Protein 1JD6 (pdb70)

GO terms:
  GO:0004842 ubiquitin-protein transferase activity (F, TAS)
  GO:0090263 positive regulation of canonical Wnt signaling pathway (P, IMP)
  GO:0061630 ubiquitin protein ligase activity (F, IDA)
  GO:0061663 NEDD8 ligase activity (F, IDA)
  GO:0004869 cysteine-type endopeptidase inhibitor activity (F, IDA)
  GO:0048471 perinuclear region of cytoplasm (C, IDA)
  GO:0005634 nucleus (C, IDA)
  GO:0005737 cytoplasm (C, IDA)
  GO:0043066 negative regulation of apoptotic process (P, IDA)
  GO:0045116 protein neddylation (P, IDA)
  GO:0043027 cysteine-type endopeptidase inhibitor activity involved in apoptotic process (F, IDA)
  GO:0031398 positive regulation of protein ubiquitination (P, IDA)
  GO:0051865 protein autoubiquitination (P, IDA)
  GO:0000209 protein polyubiquitination (P, IDA)
  GO:0043066 negative regulation of apoptotic process (P, IGI)
  GO:0045035 sensory organ precursor cell division (P, IGI)
  GO:0043027 cysteine-type endopeptidase inhibitor activity involved in apoptotic process (F, IGI)
  GO:0046329 negative regulation of JNK cascade (P, IGI)
  GO:0007298 border follicle cell migration (P, IGI)
  GO:0043066 negative regulation of apoptotic process (P, IMP)

InterPro domains:
  IPR001370 BIR repeat [PF00653] (47-110)
  IPR001370 BIR repeat [PF00653] (229-294)
  IPR001370 BIR repeat [PS01282] (44-110)
  IPR001370 BIR repeat [PS01282] (226-293)
  IPR001370 BIR repeat [PS50143] (47-111)
  IPR001370 BIR repeat [PS50143] (229-294)
  IPR001370 BIR repeat [SM00238] (42-112)
  IPR001370 BIR repeat [SM00238] (224-295)
  IPR001370 BIR repeat [cd00022] (45-111)
  IPR001370 BIR repeat [cd00022] (228-295)
  IPR001841 Zinc finger, RING-type [PS50089] (391-426)
  IPR001841 Zinc finger, RING-type [SM00184] (391-425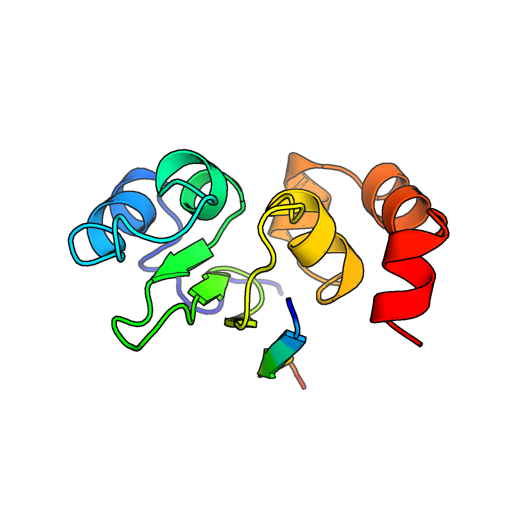)
  IPR013083 Zinc finger, RING/FYVE/PHD-type [G3DSA:3.30.40.10] (377-438)
  IPR050784 Inhibitor of Apoptosis [PTHR10044] (28-350)

Solvent-accessible surface area: 6447 Å² total; per-residue (Å²): 208,94,151,24,107,55,64,108,58,42,115,60,84,14,10,56,160,36,6,149,75,6,44,217,121,35,131,4,100,33,93,73,0,0,95,0,0,0,15,17,59,52,90,50,20,77,0,46,0,12,4,19,0,0,0,0,39,84,18,71,101,105,11,93,8,50,22,1,0,1,4,41,8,36,143,3,127,25,0,66,136,115,79,26,84,146,55,7,79,81,2,51,75,78,100,84,7,40,130,40,108,189,4,86,27,63,70,87,60,195

CATH classification: 1.10.1170.10

B-factor: mean 20.38, std 14.18, range [2.0, 91.42]

Sequence (110 aa):
NYFPQYPEYAIETARLRTFEAWPRNLKQKPHQLAEAGFFYTGVGDRVRCFSCGGGLMDWNDNDEPWEQHALWLSQCRFVKLMKGQLYIDTVAAKPVLAEEKEAVPFYLPE

Foldseek 3Di:
DFDWPANQLPDLVSQLVQCPVPDPPALCDSNQQSLLQWHDPNPAAWIAHRRPRDIDDDDDNPDGNLLVCLLPVVVGPVNCVPPNNVSSVVSCVPPVSVVVSD/DDDPDDDD

Secondary structure (DSSP, 8-state):
----SSGGG-SHHHHHHHGGG--TTSSS-HHHHHHTTEEE-SSTT-EEETTT--EEE---TT--HHHHHHHH-TT-HHHHHHH-HHHHHHHHHSHHHHHHH-/-EEEE---

Radius of gyration: 12.93 Å; Cα contacts (8 Å, |Δi|>4): 184; chains: 2; bounding box: 25×30×33 Å

Structure (mmCIF, N/CA/C/O backbone):
data_1JD6
#
_entry.id   1JD6
#
_cell.length_a   62.7
_cell.length_b   62.7
_cell.length_c   130.7
_cell.angle_alpha   90
_cell.angle_beta   90
_cell.angle_gamma   120
#
_symmetry.space_group_name_H-M   'P 65 2 2'
#
loop_
_entity.id
_entity.type
_entity.pdbx_description
1 polymer 'APOPTOSIS 1 INHIBITOR'
2 polymer 'head involution defective protein'
3 non-polymer 'ZINC ION'
#
loop_
_atom_site.group_PDB
_atom_site.id
_atom_site.type_symbol
_atom_site.label_atom_id
_atom_site.label_alt_id
_atom_site.label_comp_id
_atom_site.label_asym_id
_atom_site.label_entity_id
_atom_site.label_seq_id
_atom_site.pdbx_PDB_ins_code
_atom_site.Cartn_x
_atom_site.Cartn_y
_atom_site.Cartn_z
_atom_site.occupancy
_atom_site.B_iso_or_equiv
_atom_site.auth_seq_id
_atom_site.auth_comp_id
_atom_site.auth_asym_id
_atom_site.auth_atom_id
_atom_site.pdbx_PDB_model_num
ATOM 1 N N . ASN A 1 15 ? -6.670 67.531 11.168 1.00 9.17 215 ASN A N 1
ATOM 2 C CA . ASN A 1 15 ? -5.360 67.775 11.836 1.00 17.42 215 ASN A CA 1
ATOM 3 C C . ASN A 1 15 ? -4.864 66.514 12.507 1.00 16.98 215 ASN A C 1
ATOM 4 O O . ASN A 1 15 ? -5.634 65.568 12.727 1.00 12.51 215 ASN A O 1
ATOM 9 N N . TYR A 1 16 ? -3.564 66.487 12.782 1.00 16.19 216 TYR A N 1
ATOM 10 C CA . TYR A 1 16 ? -2.929 65.374 13.463 1.00 20.17 216 TYR A CA 1
ATOM 11 C C . TYR A 1 16 ? -3.059 65.530 14.968 1.00 23.28 216 TYR A C 1
ATOM 12 O O . TYR A 1 16 ? -3.083 66.648 15.492 1.00 27.83 216 TYR A O 1
ATOM 21 N N . PHE A 1 17 ? -3.177 64.382 15.628 1.00 19.34 217 PHE A N 1
ATOM 22 C CA . PHE A 1 17 ? -3.268 64.258 17.079 1.00 15.21 217 PHE A CA 1
ATOM 23 C C . PHE A 1 17 ? -2.900 62.791 17.372 1.00 14.41 217 PHE A C 1
ATOM 24 O O . PHE A 1 17 ? -3.312 61.897 16.656 1.00 1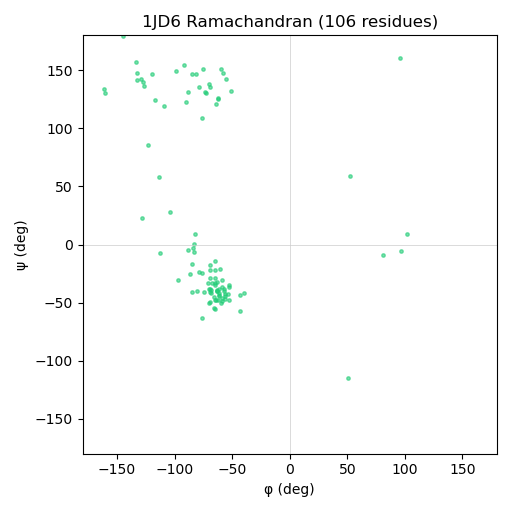1.82 217 PHE A O 1
ATOM 32 N N . PRO A 1 18 ? -2.032 62.543 18.372 1.00 9.63 218 PRO A N 1
ATOM 33 C CA . PRO A 1 18 ? -1.648 61.158 18.698 1.00 7.75 218 PRO A CA 1
ATOM 34 C C . PRO A 1 18 ? -2.821 60.233 19.010 1.00 9.34 218 PRO A C 1
ATOM 35 O O . PRO A 1 18 ? -3.770 60.638 19.705 1.00 15.57 218 PRO A O 1
ATOM 39 N N . GLN A 1 19 ? -2.691 58.985 18.550 1.00 15.20 219 GLN A N 1
ATOM 40 C CA . GLN A 1 19 ? -3.688 57.934 18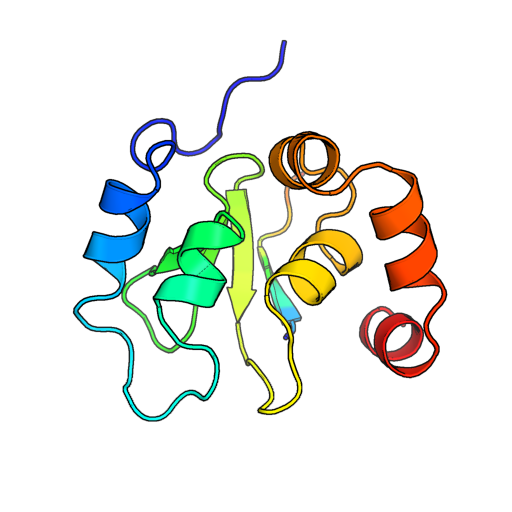.715 1.00 16.03 219 GLN A CA 1
ATOM 41 C C . GLN A 1 19 ? -3.867 57.626 20.208 1.00 17.48 219 GLN A C 1
ATOM 42 O O . GLN A 1 19 ? -4.969 57.352 20.676 1.00 21.46 219 GLN A O 1
ATOM 48 N N . TYR A 1 20 ? -2.753 57.616 20.941 1.00 15.98 220 TYR A N 1
ATOM 49 C CA . TYR A 1 20 ? -2.730 57.369 22.375 1.00 19.81 220 TYR A CA 1
ATOM 50 C C . TYR A 1 20 ? -2.043 58.595 23.025 1.00 23.79 220 TYR A C 1
ATOM 51 O O . TYR A 1 20 ? -0.846 58.593 23.275 1.00 21.50 220 TYR A O 1
ATOM 60 N N . PRO A 1 21 ? -2.817 59.658 23.321 1.00 21.68 221 PRO A N 1
ATOM 61 C CA . PRO A 1 21 ? -2.321 60.898 23.933 1.00 14.38 221 PRO A CA 1
ATOM 62 C C . PRO A 1 21 ? -1.663 60.657 25.284 1.00 16.74 221 PRO A C 1
ATOM 63 O O . PRO A 1 21 ? -0.722 61.373 25.662 1.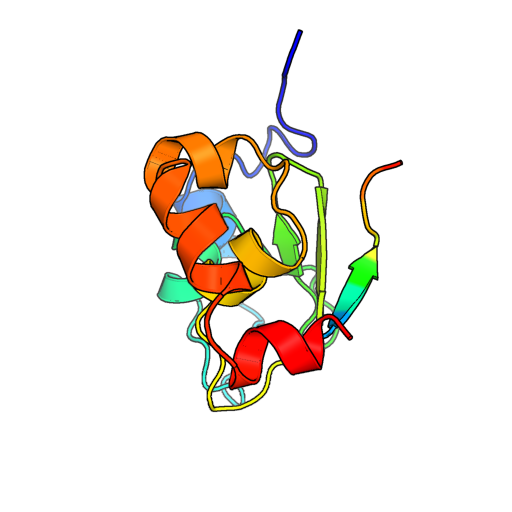00 17.22 221 PRO A O 1
ATOM 67 N N . GLU A 1 22 ? -2.150 59.632 25.981 1.00 17.89 222 GLU A N 1
ATOM 68 C CA . GLU A 1 22 ? -1.677 59.252 27.306 1.00 14.28 222 GLU A CA 1
ATOM 69 C C . GLU A 1 22 ? -0.220 58.759 27.319 1.00 17.12 222 GLU A C 1
ATOM 70 O O . GLU A 1 22 ? 0.477 58.882 28.317 1.00 22.31 222 GLU A O 1
ATOM 76 N N . TYR A 1 23 ? 0.219 58.189 26.201 1.00 16.70 223 TYR A N 1
ATOM 77 C CA . TYR A 1 23 ? 1.593 57.699 26.089 1.00 16.24 223 TYR A CA 1
ATOM 78 C C . TYR A 1 23 ? 2.478 58.633 25.246 1.00 15.04 223 TYR A C 1
ATOM 79 O O . TYR A 1 23 ? 3.463 58.199 24.649 1.00 14.98 223 TYR A O 1
ATOM 88 N N . ALA A 1 24 ? 2.148 59.921 25.222 1.00 9.02 224 ALA A N 1
ATOM 89 C CA . ALA A 1 24 ? 2.904 60.896 24.460 1.00 13.66 224 ALA A CA 1
ATOM 90 C C . ALA A 1 24 ? 4.207 61.214 25.203 1.00 19.47 224 ALA A C 1
ATOM 91 O O . ALA A 1 24 ? 5.196 61.616 24.598 1.00 23.43 224 ALA A O 1
ATOM 93 N N . ILE A 1 25 ? 4.193 61.004 26.519 1.00 23.97 225 ILE A N 1
ATOM 94 C CA . ILE A 1 25 ? 5.351 61.239 27.379 1.00 20.95 225 ILE A CA 1
ATOM 95 C C . ILE A 1 25 ? 6.214 59.982 27.447 1.00 18.68 225 ILE A C 1
ATOM 96 O O . ILE A 1 25 ? 5.692 58.877 27.641 1.00 17.70 225 ILE A O 1
ATOM 101 N N . GLU A 1 26 ? 7.519 60.170 27.245 1.00 21.45 226 GLU A N 1
ATOM 102 C CA . GLU A 1 26 ? 8.526 59.117 27.254 1.00 18.53 226 GLU A CA 1
ATOM 103 C C . GLU A 1 26 ? 8.486 58.267 28.517 1.00 20.75 226 GLU A C 1
ATOM 104 O O . GLU A 1 26 ? 8.509 57.040 28.438 1.00 21.54 226 GLU A O 1
ATOM 110 N N . THR A 1 27 ? 8.430 58.921 29.671 1.00 18.66 227 THR A N 1
ATOM 111 C CA . THR A 1 27 ? 8.401 58.216 30.948 1.00 16.62 227 THR A CA 1
ATOM 112 C C . THR A 1 27 ? 7.154 57.343 31.121 1.00 13.70 227 THR A C 1
ATOM 113 O O . THR A 1 27 ? 7.207 56.292 31.767 1.00 18.58 227 THR A O 1
ATOM 117 N N . ALA A 1 28 ? 6.042 57.787 30.537 1.00 11.27 228 ALA A N 1
ATOM 118 C CA . ALA A 1 28 ? 4.771 57.063 30.593 1.00 7.75 228 ALA A CA 1
ATOM 119 C C . ALA A 1 28 ? 4.918 55.777 29.773 1.00 8.91 228 ALA A C 1
ATOM 120 O O . ALA A 1 28 ? 4.437 54.709 30.169 1.00 14.10 228 ALA A O 1
ATOM 122 N N . ARG A 1 29 ? 5.571 55.907 28.617 1.00 7.83 229 ARG A N 1
ATOM 123 C CA . ARG A 1 29 ? 5.833 54.787 27.722 1.00 11.06 229 ARG A CA 1
ATOM 124 C C . ARG A 1 29 ? 6.774 53.798 28.415 1.00 11.34 229 ARG A C 1
ATOM 125 O O . ARG A 1 29 ? 6.520 52.591 28.415 1.00 8.56 229 ARG A O 1
ATOM 133 N N . LEU A 1 30 ? 7.856 54.318 29.006 1.00 12.15 230 LEU A N 1
ATOM 134 C CA . LEU A 1 30 ? 8.856 53.497 29.701 1.00 13.30 230 LEU A CA 1
ATOM 135 C C . LEU A 1 30 ? 8.225 52.669 30.810 1.00 13.60 230 LEU A C 1
ATOM 136 O O . LEU A 1 30 ? 8.595 51.505 31.017 1.00 18.79 230 LEU A O 1
ATOM 141 N N . ARG A 1 31 ? 7.284 53.281 31.521 1.00 17.09 231 ARG A N 1
ATOM 142 C CA . ARG A 1 31 ? 6.596 52.644 32.637 1.00 18.79 231 ARG A CA 1
ATOM 143 C C . ARG A 1 31 ? 5.850 51.356 32.243 1.00 21.35 231 ARG A C 1
ATOM 144 O O . ARG A 1 31 ? 5.819 50.395 33.026 1.00 20.13 231 ARG A O 1
ATOM 152 N N . THR A 1 32 ? 5.261 51.347 31.043 1.00 21.63 232 THR A N 1
ATOM 153 C CA . THR A 1 32 ? 4.509 50.192 30.539 1.00 17.62 232 THR A CA 1
ATOM 154 C C . THR A 1 32 ? 5.381 48.966 30.313 1.00 16.65 232 THR A C 1
ATOM 155 O O . THR A 1 32 ? 4.883 47.830 30.275 1.00 19.65 232 THR A O 1
ATOM 159 N N . PHE A 1 33 ? 6.683 49.206 30.152 1.00 16.05 233 PHE A N 1
ATOM 160 C CA . PHE A 1 33 ? 7.649 48.144 29.914 1.00 18.28 233 PHE A CA 1
ATOM 161 C C . PHE A 1 33 ? 8.112 47.444 31.184 1.00 22.92 233 PHE A C 1
ATOM 162 O O . PHE A 1 33 ? 9.037 46.634 31.130 1.00 22.57 233 PHE A O 1
ATOM 170 N N . GLU A 1 34 ? 7.469 47.729 32.311 1.00 28.07 234 GLU A N 1
ATOM 171 C CA . GLU A 1 34 ? 7.819 47.137 33.591 1.00 29.12 234 GLU A CA 1
ATOM 172 C C . GLU A 1 34 ? 7.773 45.610 33.482 1.00 23.77 234 GLU A C 1
ATOM 173 O O . GLU A 1 34 ? 8.652 44.899 33.968 1.00 22.93 234 GLU A O 1
ATOM 179 N N . ALA A 1 35 ? 6.695 45.124 32.880 1.00 17.62 235 ALA A N 1
ATOM 180 C CA . ALA A 1 35 ? 6.497 43.689 32.689 1.00 14.77 235 ALA A CA 1
ATOM 181 C C . ALA A 1 35 ? 7.183 43.107 31.446 1.00 18.85 235 ALA A C 1
ATOM 182 O O . ALA A 1 35 ? 7.096 41.905 31.191 1.00 21.37 235 ALA A O 1
ATOM 184 N N . TRP A 1 36 ? 7.833 43.961 30.651 1.00 18.69 236 TRP A N 1
ATOM 185 C CA . TRP A 1 36 ? 8.533 43.551 29.423 1.00 16.76 236 TRP A CA 1
ATOM 186 C C . TRP A 1 36 ? 9.486 42.379 29.697 1.00 18.08 236 TRP A C 1
ATOM 187 O O . TRP A 1 36 ? 10.197 42.378 30.682 1.00 19.48 236 TRP A O 1
ATOM 198 N N . PRO A 1 37 ? 9.447 41.322 28.857 1.00 18.18 237 PRO A N 1
ATOM 199 C CA . PRO A 1 37 ? 10.323 40.161 29.041 1.00 20.77 237 PRO A CA 1
ATOM 200 C C . PRO A 1 37 ? 11.801 40.507 28.916 1.00 27.10 237 PRO A C 1
ATOM 201 O O . PRO A 1 37 ? 12.224 41.025 27.879 1.00 31.72 237 PRO A O 1
ATOM 205 N N . ARG A 1 38 ? 12.575 40.163 29.948 1.00 32.13 238 ARG A N 1
ATOM 206 C CA . ARG A 1 38 ? 14.015 40.423 30.018 1.00 35.58 238 ARG A CA 1
ATOM 207 C C . ARG A 1 38 ? 14.745 39.631 28.930 1.00 30.38 238 ARG A C 1
ATOM 208 O O . ARG A 1 38 ? 15.906 39.895 28.592 1.00 26.24 238 ARG A O 1
ATOM 216 N N . ASN A 1 39 ? 13.999 38.687 28.368 1.00 33.39 239 ASN A N 1
ATOM 217 C CA . ASN A 1 39 ? 14.400 37.774 27.313 1.00 31.46 239 ASN A CA 1
ATOM 218 C C . ASN A 1 39 ? 14.790 38.510 26.011 1.00 31.29 239 ASN A C 1
ATOM 219 O O . ASN A 1 39 ? 15.764 38.153 25.341 1.00 33.25 239 ASN A O 1
ATOM 224 N N . LEU A 1 40 ? 13.979 39.501 25.647 1.00 28.28 240 LEU A N 1
ATOM 225 C CA . LEU A 1 40 ? 14.175 40.302 24.435 1.00 27.38 240 LEU A CA 1
ATOM 226 C C . LEU A 1 40 ? 15.362 41.270 24.438 1.00 29.91 240 LEU A C 1
ATOM 227 O O . LEU A 1 40 ? 15.633 41.942 25.430 1.00 32.94 240 LEU A O 1
ATOM 232 N N . LYS A 1 41 ? 16.066 41.317 23.305 1.00 28.27 241 LYS A N 1
ATOM 233 C CA . LYS A 1 41 ? 17.253 42.166 23.127 1.00 26.28 241 LYS A CA 1
ATOM 234 C C . LYS A 1 41 ? 16.948 43.663 23.087 1.00 21.42 241 LYS A C 1
ATOM 235 O O . LYS A 1 41 ? 17.804 44.490 23.418 1.00 22.80 241 LYS A O 1
ATOM 241 N N . GLN A 1 42 ? 15.750 43.994 22.619 1.00 18.54 242 GLN A N 1
ATOM 242 C CA . GLN A 1 42 ? 15.280 45.362 22.546 1.00 19.47 242 GLN A CA 1
ATOM 243 C C . GLN A 1 42 ? 14.914 45.729 23.981 1.00 19.27 242 GLN A C 1
ATOM 244 O O . GLN A 1 42 ? 13.970 45.176 24.545 1.00 20.86 242 GLN A O 1
ATOM 250 N N . LYS A 1 43 ? 15.728 46.591 24.584 1.00 27.45 243 LYS A N 1
ATOM 251 C CA . LYS A 1 43 ? 15.522 47.041 25.946 1.00 29.78 243 LYS A CA 1
ATOM 252 C C . LYS A 1 43 ? 14.484 48.166 25.973 1.00 24.26 243 LYS A C 1
ATOM 253 O O . LYS A 1 43 ? 14.325 48.903 25.007 1.00 19.99 243 LYS A O 1
ATOM 259 N N . PRO A 1 44 ? 13.685 48.239 27.050 1.00 22.28 244 PRO A N 1
ATOM 260 C CA . PRO A 1 44 ? 12.635 49.237 27.260 1.00 22.38 244 PRO A CA 1
ATOM 261 C C . PRO A 1 44 ? 12.976 50.653 26.821 1.00 20.29 244 PRO A C 1
ATOM 262 O O . PRO A 1 44 ? 12.122 51.356 26.270 1.00 23.05 244 PRO A O 1
ATOM 266 N N . HIS A 1 45 ? 14.203 51.072 27.111 1.00 21.68 245 HIS A N 1
ATOM 267 C CA . HIS A 1 45 ? 14.684 52.404 26.782 1.00 22.72 245 HIS A CA 1
ATOM 268 C C . HIS A 1 45 ? 14.620 52.675 25.280 1.00 19.90 245 HIS A C 1
ATOM 269 O O . HIS A 1 45 ? 14.143 53.732 24.863 1.00 17.21 245 HIS A O 1
ATOM 276 N N . GLN A 1 46 ? 15.133 51.734 24.489 1.00 19.76 246 GLN A N 1
ATOM 277 C CA . GLN A 1 46 ? 15.141 51.847 23.030 1.00 17.90 246 GLN A CA 1
ATOM 278 C C . GLN A 1 46 ? 13.739 51.964 22.438 1.00 15.29 246 GLN A C 1
ATOM 279 O O . GLN A 1 46 ? 13.480 52.816 21.585 1.00 13.23 246 GLN A O 1
ATOM 285 N N . LEU A 1 47 ? 12.862 51.055 22.852 1.00 11.56 247 LEU A N 1
ATOM 286 C CA . LEU A 1 47 ? 11.493 51.029 22.363 1.00 10.69 247 LEU A CA 1
ATOM 287 C C . LEU A 1 47 ? 10.675 52.260 22.730 1.00 11.29 247 LEU A C 1
ATOM 288 O O . LEU A 1 47 ? 9.970 52.814 21.885 1.00 4.70 247 LEU A O 1
ATOM 293 N N . ALA A 1 48 ? 10.741 52.645 24.001 1.00 14.55 248 ALA A N 1
ATOM 294 C CA . ALA A 1 48 ? 10.011 53.799 24.513 1.00 14.13 248 ALA A CA 1
ATOM 295 C C . ALA A 1 48 ? 10.458 55.076 23.799 1.00 14.77 248 ALA A C 1
ATOM 296 O O . ALA A 1 48 ? 9.639 55.959 23.509 1.00 15.24 248 ALA A O 1
ATOM 298 N N . GLU A 1 49 ? 11.770 55.201 23.593 1.00 15.69 249 GLU A N 1
ATOM 299 C CA . GLU A 1 49 ? 12.355 56.358 22.911 1.00 14.78 249 GLU A CA 1
ATOM 300 C C . GLU A 1 49 ? 11.964 56.340 21.422 1.00 13.67 249 GLU A C 1
ATOM 301 O O . GLU A 1 49 ? 11.954 57.380 20.760 1.00 9.62 249 GLU A O 1
ATOM 307 N N . ALA A 1 50 ? 11.610 55.163 20.912 1.00 8.88 250 ALA A N 1
ATOM 308 C CA . ALA A 1 50 ? 11.210 55.032 19.522 1.00 8.83 250 ALA A CA 1
ATOM 309 C C . ALA A 1 50 ? 9.739 55.390 19.332 1.00 7.70 250 ALA A C 1
ATOM 310 O O . ALA A 1 50 ? 9.230 55.418 18.221 1.00 4.64 250 ALA A O 1
ATOM 312 N N . GLY A 1 51 ? 9.050 55.624 20.445 1.00 7.40 251 GLY A N 1
ATOM 313 C CA . GLY A 1 51 ? 7.638 55.978 20.399 1.00 2.00 251 GLY A CA 1
ATOM 314 C C . GLY A 1 51 ? 6.688 54.856 20.737 1.00 5.06 251 GLY A C 1
ATOM 315 O O . GLY A 1 51 ? 5.473 54.991 20.621 1.00 6.55 251 GLY A O 1
ATOM 316 N N . PHE A 1 52 ? 7.250 53.756 21.206 1.00 9.76 252 PHE A N 1
ATOM 317 C CA . PHE A 1 52 ? 6.487 52.575 21.547 1.00 11.13 252 PHE A CA 1
ATOM 318 C C . PHE A 1 52 ? 6.153 52.399 23.023 1.00 13.29 252 PHE A C 1
ATOM 319 O O . PHE A 1 52 ? 6.906 52.828 23.901 1.00 16.99 252 PHE A O 1
ATOM 327 N N . PHE A 1 53 ? 5.015 51.761 23.279 1.00 9.69 253 PHE A N 1
ATOM 328 C CA . PHE A 1 53 ? 4.593 51.424 24.628 1.00 13.35 253 PHE A CA 1
ATOM 329 C C . PHE A 1 53 ? 4.153 49.970 24.584 1.00 11.66 253 PHE A C 1
ATOM 330 O O . PHE A 1 53 ? 3.655 49.504 23.553 1.00 14.32 253 PHE A O 1
ATOM 338 N N . TYR A 1 54 ? 4.464 49.232 25.643 1.00 12.66 254 TYR A N 1
ATOM 339 C CA . TYR A 1 54 ? 4.123 47.814 25.760 1.00 11.27 254 TYR A CA 1
ATOM 340 C C . TYR A 1 54 ? 2.626 47.543 25.915 1.00 11.65 254 TYR A C 1
ATOM 341 O O . TYR A 1 54 ? 1.974 48.173 26.734 1.00 7.86 254 TYR A O 1
ATOM 350 N N . THR A 1 55 ? 2.141 46.549 25.170 1.00 15.72 255 THR A N 1
ATOM 351 C CA . THR A 1 55 ? 0.740 46.129 25.178 1.00 20.93 255 THR A CA 1
ATOM 352 C C . THR A 1 55 ? 0.447 45.246 26.413 1.00 17.28 255 THR A C 1
ATOM 353 O O . THR A 1 55 ? -0.701 45.124 26.858 1.00 10.25 255 THR A O 1
ATOM 357 N N . GLY A 1 56 ? 1.498 44.624 26.950 1.00 16.62 256 GLY A N 1
ATOM 358 C CA . GLY A 1 56 ? 1.339 43.756 28.106 1.00 12.67 256 GLY A CA 1
ATOM 359 C C . GLY A 1 56 ? 1.216 42.292 27.694 1.00 14.44 256 GLY A C 1
ATOM 360 O O . GLY A 1 56 ? 1.157 41.397 28.545 1.00 14.32 256 GLY A O 1
ATOM 361 N N . VAL A 1 57 ? 1.148 42.055 26.382 1.00 11.28 257 VAL A N 1
ATOM 362 C CA . VAL A 1 57 ? 1.051 40.716 25.802 1.00 11.04 257 VAL A CA 1
ATOM 363 C C . VAL A 1 57 ? 2.284 40.405 24.925 1.00 12.50 257 VAL A C 1
ATOM 364 O O . VAL A 1 57 ? 2.581 41.140 23.966 1.00 10.67 257 VAL A O 1
ATOM 368 N N . GLY A 1 58 ? 2.958 39.295 25.236 1.00 18.07 258 GLY A N 1
ATOM 369 C CA . GLY A 1 58 ? 4.137 38.859 24.501 1.00 15.69 258 GLY A CA 1
ATOM 370 C C . GLY A 1 58 ? 5.191 39.929 24.311 1.00 16.97 258 GLY A C 1
ATOM 371 O O . GLY A 1 58 ? 5.834 40.363 25.270 1.00 20.99 258 GLY A O 1
ATOM 372 N N . ASP A 1 59 ? 5.399 40.305 23.053 1.00 19.34 259 ASP A N 1
ATOM 373 C CA . ASP A 1 59 ? 6.369 41.334 22.708 1.00 15.33 259 ASP A CA 1
ATOM 374 C C . ASP A 1 59 ? 5.734 42.403 21.823 1.00 11.26 259 ASP A C 1
ATOM 375 O O . ASP A 1 59 ? 6.430 43.175 21.153 1.00 16.57 259 ASP A O 1
ATOM 380 N N . ARG A 1 60 ? 4.408 42.482 21.922 1.00 7.49 260 ARG A N 1
ATOM 381 C CA . ARG A 1 60 ? 3.602 43.442 21.190 1.00 14.13 260 ARG A CA 1
ATOM 382 C C . ARG A 1 60 ? 3.740 44.863 21.756 1.00 15.70 260 ARG A C 1
ATOM 383 O O . ARG A 1 60 ? 3.666 45.078 22.975 1.00 12.89 260 ARG A O 1
ATOM 391 N N . VAL A 1 61 ? 3.986 45.817 20.863 1.00 15.65 261 VAL A N 1
ATOM 392 C CA . VAL A 1 61 ? 4.103 47.226 21.215 1.00 12.83 261 VAL A CA 1
ATOM 393 C C . VAL A 1 61 ? 3.284 48.064 20.231 1.00 16.79 261 VAL A C 1
ATOM 394 O O . VAL A 1 61 ? 2.998 47.629 19.113 1.00 19.66 261 VAL A O 1
ATOM 398 N N . ARG A 1 62 ? 2.897 49.256 20.659 1.00 17.01 262 ARG A N 1
ATOM 399 C CA . ARG A 1 62 ? 2.168 50.178 19.812 1.00 17.40 262 ARG A CA 1
ATOM 400 C C . ARG A 1 62 ? 2.782 51.561 19.904 1.00 13.84 262 ARG A C 1
ATOM 401 O O . ARG A 1 62 ? 3.303 51.941 20.949 1.00 16.31 262 ARG A O 1
ATOM 409 N N . CYS A 1 63 ? 2.728 52.300 18.803 1.00 7.68 263 CYS A N 1
ATOM 410 C CA . CYS A 1 63 ? 3.245 53.650 18.747 1.00 8.26 263 CYS A CA 1
ATOM 411 C C . CYS A 1 63 ? 2.150 54.634 19.115 1.00 8.49 263 CYS A C 1
ATOM 412 O O . CYS A 1 63 ? 1.103 54.665 18.471 1.00 10.95 263 CYS A O 1
ATOM 415 N N . PHE A 1 64 ? 2.392 55.452 20.136 1.00 8.09 264 PHE A N 1
ATOM 416 C CA . PHE A 1 64 ? 1.410 56.432 20.596 1.00 13.00 264 PHE A CA 1
ATOM 417 C C . PHE A 1 64 ? 0.836 57.376 19.531 1.00 16.05 264 PHE A C 1
ATOM 418 O O . PHE A 1 64 ? -0.328 57.742 19.597 1.00 23.77 264 PHE A O 1
ATOM 426 N N . SER A 1 65 ? 1.673 57.787 18.579 1.00 15.13 265 SER A N 1
ATOM 427 C CA . SER A 1 65 ? 1.255 58.704 17.523 1.00 17.27 265 SER A CA 1
ATOM 428 C C . SER A 1 65 ? 0.410 58.072 16.421 1.00 16.40 265 SER A C 1
ATOM 429 O O . SER A 1 65 ? -0.753 58.426 16.260 1.00 15.10 265 SER A O 1
ATOM 432 N N . CYS A 1 66 ? 0.988 57.118 15.693 1.00 7.41 266 CYS A N 1
ATOM 433 C CA . CYS A 1 66 ? 0.281 56.462 14.586 1.00 10.95 266 CYS A CA 1
ATOM 434 C C . CYS A 1 66 ? -0.614 55.280 14.977 1.00 11.08 266 CYS A C 1
ATOM 435 O O . CYS A 1 66 ? -1.449 54.825 14.191 1.00 16.48 266 CYS A O 1
ATOM 438 N N . GLY A 1 67 ? -0.401 54.754 16.176 1.00 5.44 267 GLY A N 1
ATOM 439 C CA . GLY A 1 67 ? -1.201 53.643 16.656 1.00 9.40 267 GLY A CA 1
ATOM 440 C C . GLY A 1 67 ? -0.788 52.278 16.148 1.00 11.16 267 GLY A C 1
ATOM 441 O O . GLY A 1 67 ? -1.294 51.247 16.624 1.00 19.06 267 GLY A O 1
ATOM 442 N N . GLY A 1 68 ? 0.135 52.276 15.193 1.00 10.29 268 GLY A N 1
ATOM 443 C CA . GLY A 1 68 ? 0.645 51.045 14.625 1.00 11.98 268 GLY A CA 1
ATOM 444 C C . GLY A 1 68 ? 1.266 50.131 15.658 1.00 12.40 268 GLY A C 1
ATOM 445 O O . GLY A 1 68 ? 1.871 50.595 16.623 1.00 9.22 268 GLY A O 1
ATOM 446 N N . GLY A 1 69 ? 1.159 48.824 15.447 1.00 11.74 269 GLY A N 1
ATOM 447 C CA . GLY A 1 69 ? 1.737 47.898 16.402 1.00 11.27 269 GLY A CA 1
ATOM 448 C C . GLY A 1 69 ? 2.671 46.895 15.762 1.00 13.31 269 GLY A C 1
ATOM 449 O O . GLY A 1 69 ? 2.391 46.341 14.697 1.00 10.03 269 GLY A O 1
ATOM 450 N N . LEU A 1 70 ? 3.799 46.674 16.422 1.00 15.84 270 LEU A N 1
ATOM 451 C CA . LEU A 1 70 ? 4.807 45.727 15.963 1.00 14.94 270 LEU A CA 1
ATOM 452 C C . LEU A 1 70 ? 5.045 44.598 16.983 1.00 14.07 270 LEU A C 1
ATOM 453 O O . LEU A 1 70 ? 4.948 44.812 18.193 1.00 14.66 270 LEU A O 1
ATOM 458 N N . MET A 1 71 ? 5.344 43.405 16.467 1.00 12.55 271 MET A N 1
ATOM 459 C CA . MET A 1 71 ? 5.609 42.212 17.261 1.00 16.43 271 MET A CA 1
ATOM 460 C C . MET A 1 71 ? 6.685 41.357 16.570 1.00 19.47 271 MET A C 1
ATOM 461 O O . MET A 1 71 ? 7.144 41.695 15.470 1.00 14.14 271 MET A O 1
ATOM 466 N N . ASP A 1 72 ? 7.037 40.237 17.205 1.00 22.77 272 ASP A N 1
ATOM 467 C CA . ASP A 1 72 ? 8.053 39.286 16.725 1.00 26.80 272 ASP A CA 1
ATOM 468 C C . ASP A 1 72 ? 9.398 39.927 16.391 1.00 25.20 272 ASP A C 1
ATOM 469 O O . ASP A 1 72 ? 9.857 39.930 15.238 1.00 28.32 272 ASP A O 1
ATOM 474 N N . TRP A 1 73 ? 9.973 40.554 17.411 1.00 21.66 273 TRP A N 1
ATOM 475 C CA . TRP A 1 73 ? 11.251 41.225 17.299 1.00 21.70 273 TRP A CA 1
ATOM 476 C C . TRP A 1 73 ? 12.422 40.244 17.194 1.00 19.81 273 TRP A C 1
ATOM 477 O O . TRP A 1 73 ? 12.540 39.301 17.976 1.00 19.73 273 TRP A O 1
ATOM 488 N N . ASN A 1 74 ? 13.279 40.479 16.205 1.00 19.79 274 ASN A N 1
ATOM 489 C CA . ASN A 1 74 ? 14.473 39.665 15.998 1.00 22.44 274 ASN A CA 1
ATOM 490 C C . ASN A 1 74 ? 15.590 40.358 16.776 1.00 19.20 274 ASN A C 1
ATOM 491 O O . ASN A 1 74 ? 15.533 41.570 16.986 1.00 21.52 274 ASN A O 1
ATOM 496 N N . ASP A 1 75 ? 16.606 39.601 17.186 1.00 13.27 275 ASP A N 1
ATOM 497 C CA . ASP A 1 75 ? 17.744 40.113 17.959 1.00 17.70 275 ASP A CA 1
ATOM 498 C C . ASP A 1 75 ? 18.420 41.329 17.296 1.00 18.62 275 ASP A C 1
ATOM 499 O O . ASP A 1 75 ? 18.909 42.227 17.983 1.00 27.25 275 ASP A O 1
ATOM 504 N N . ASN A 1 76 ? 18.451 41.311 15.963 1.00 21.37 276 ASN A N 1
ATOM 505 C CA . ASN A 1 76 ? 19.055 42.341 15.111 1.00 20.47 276 ASN A CA 1
ATOM 506 C C . ASN A 1 76 ? 18.193 43.565 14.816 1.00 18.70 276 ASN A C 1
ATOM 507 O O . ASN A 1 76 ? 18.635 44.489 14.126 1.00 16.86 276 ASN A O 1
ATOM 512 N N . ASP A 1 77 ? 16.984 43.604 15.364 1.00 20.86 277 ASP A N 1
ATOM 513 C CA . ASP A 1 77 ? 16.082 44.726 15.125 1.00 17.05 277 ASP A CA 1
ATOM 514 C C . ASP A 1 77 ? 16.364 45.997 15.929 1.00 19.16 277 ASP A C 1
ATOM 515 O O . ASP A 1 77 ? 16.616 45.957 17.141 1.00 12.27 277 ASP A O 1
ATOM 520 N N . GLU A 1 78 ? 16.305 47.131 15.237 1.00 18.53 278 GLU A N 1
ATOM 521 C CA . GLU A 1 78 ? 16.492 48.434 15.834 1.00 16.29 278 GLU A CA 1
ATOM 522 C C . GLU A 1 78 ? 15.098 49.058 15.802 1.00 15.74 278 GLU A C 1
ATOM 523 O O . GLU A 1 78 ? 14.507 49.195 14.735 1.00 21.46 278 GLU A O 1
ATOM 529 N N . PRO A 1 79 ? 14.541 49.400 16.976 1.00 14.92 279 PRO A N 1
ATOM 530 C CA . PRO A 1 79 ? 13.216 50.002 17.151 1.00 12.41 279 PRO A CA 1
ATOM 531 C C . PRO A 1 79 ? 12.882 51.118 16.165 1.00 16.75 279 PRO A C 1
ATOM 532 O O . PRO A 1 79 ? 11.765 51.151 15.636 1.00 20.75 279 PRO A O 1
ATOM 536 N N . TRP A 1 80 ? 13.834 52.009 15.913 1.00 10.84 280 TRP A N 1
ATOM 537 C CA . TRP A 1 80 ? 13.641 53.131 15.012 1.00 8.21 280 TRP A CA 1
ATOM 538 C C . TRP A 1 80 ? 13.507 52.723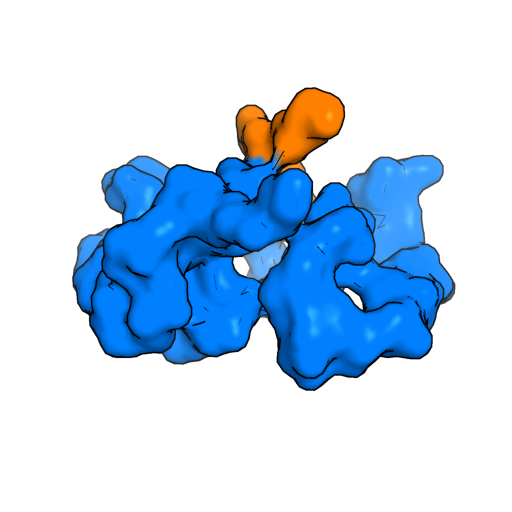 13.560 1.00 12.27 280 TRP A C 1
ATOM 539 O O . TRP A 1 80 ? 12.709 53.306 12.822 1.00 10.60 280 TRP A O 1
ATOM 550 N N . GLU A 1 81 ? 14.325 51.754 13.157 1.00 13.23 281 GLU A N 1
ATOM 551 C CA . GLU A 1 81 ? 14.325 51.248 11.793 1.00 10.66 281 GLU A CA 1
ATOM 552 C C . GLU A 1 81 ? 13.005 50.550 11.470 1.00 12.13 281 GLU A C 1
ATOM 553 O O . GLU A 1 81 ? 12.425 50.758 10.396 1.00 16.73 281 GLU A O 1
ATOM 559 N N . GLN A 1 82 ? 12.551 49.713 12.402 1.00 10.19 282 GLN A N 1
ATOM 560 C CA . GLN A 1 82 ? 11.311 48.959 12.259 1.00 7.34 282 GLN A CA 1
ATOM 561 C C . GLN A 1 82 ? 10.114 49.901 12.215 1.00 6.90 282 GLN A C 1
ATOM 562 O O . GLN A 1 82 ? 9.115 49.650 11.527 1.00 7.72 282 GLN A O 1
ATOM 568 N N . HIS A 1 83 ? 10.242 50.999 12.952 1.00 11.28 283 HIS A N 1
ATOM 569 C CA . HIS A 1 83 ? 9.228 52.038 13.053 1.00 13.53 283 HIS A CA 1
ATOM 570 C C . HIS A 1 83 ? 9.059 52.735 11.701 1.00 15.48 283 HIS A C 1
ATOM 571 O O . HIS A 1 83 ? 7.951 52.862 11.187 1.00 17.76 283 HIS A O 1
ATOM 578 N N . ALA A 1 84 ? 10.174 53.229 11.172 1.00 14.41 284 ALA A N 1
ATOM 579 C CA . ALA A 1 84 ? 10.206 53.936 9.889 1.00 10.34 284 ALA A CA 1
ATOM 580 C C . ALA A 1 84 ? 9.889 53.038 8.687 1.00 12.78 284 ALA A C 1
ATOM 581 O O . ALA A 1 84 ? 9.298 53.498 7.716 1.00 15.29 284 ALA A O 1
ATOM 583 N N . LEU A 1 85 ? 10.287 51.769 8.760 1.00 10.67 285 LEU A N 1
ATOM 584 C CA . LEU A 1 85 ? 10.065 50.811 7.670 1.00 9.58 285 LEU A CA 1
ATOM 585 C C . LEU A 1 85 ? 8.591 50.446 7.517 1.00 9.65 285 LEU A C 1
ATOM 586 O O . LEU A 1 85 ? 8.055 50.465 6.418 1.00 13.93 285 LEU A O 1
ATOM 591 N N . TRP A 1 86 ? 7.959 50.065 8.619 1.00 10.46 286 TRP A N 1
ATOM 592 C CA . TRP A 1 86 ? 6.560 49.660 8.586 1.00 8.01 286 TRP A CA 1
ATOM 593 C C . TRP A 1 86 ? 5.548 50.791 8.682 1.00 14.35 286 TRP A C 1
ATOM 594 O O . TRP A 1 86 ? 4.503 50.735 8.048 1.00 19.18 286 TRP A O 1
ATOM 605 N N . LEU A 1 87 ? 5.827 51.762 9.545 1.00 19.08 287 LEU A N 1
ATOM 606 C CA . LEU A 1 87 ? 4.941 52.908 9.771 1.00 15.10 287 LEU A CA 1
ATOM 607 C C . LEU A 1 87 ? 5.597 54.220 9.298 1.00 17.11 287 LEU A C 1
ATOM 608 O O . LEU A 1 87 ? 5.795 55.157 10.093 1.00 20.75 287 LEU A O 1
ATOM 613 N N . SER A 1 88 ? 5.954 54.266 8.019 1.00 18.67 288 SER A N 1
ATOM 614 C CA . SER A 1 88 ? 6.617 55.408 7.387 1.00 15.28 288 SER A CA 1
ATOM 615 C C . SER A 1 88 ? 5.820 56.726 7.414 1.00 15.62 288 SER A C 1
ATOM 616 O O . SER A 1 88 ? 6.393 57.807 7.288 1.00 13.75 288 SER A O 1
ATOM 619 N N . GLN A 1 89 ? 4.507 56.637 7.594 1.00 14.11 289 GLN A N 1
ATOM 620 C CA . GLN A 1 89 ? 3.645 57.811 7.618 1.00 15.83 289 GLN A CA 1
ATOM 621 C C . GLN A 1 89 ? 3.523 58.417 9.013 1.00 15.64 289 GLN A C 1
ATOM 622 O O . GLN A 1 89 ? 2.926 59.493 9.183 1.00 16.55 289 GLN A O 1
ATOM 628 N N . CYS A 1 90 ? 4.117 57.748 10.000 1.00 17.39 290 CYS A N 1
ATOM 629 C CA . CYS A 1 90 ? 4.084 58.169 11.394 1.00 15.53 290 CYS A CA 1
ATOM 630 C C . CYS A 1 90 ? 4.750 59.520 11.636 1.00 15.25 290 CYS A C 1
ATOM 631 O O . CYS A 1 90 ? 5.916 59.732 11.281 1.00 17.68 290 CYS A O 1
ATOM 634 N N . ARG A 1 91 ? 3.985 60.408 12.268 1.00 18.56 291 ARG A N 1
ATOM 635 C CA . ARG A 1 91 ? 4.408 61.764 12.573 1.00 19.19 291 ARG A CA 1
ATOM 636 C C . ARG A 1 91 ? 5.603 61.827 13.522 1.00 15.36 291 ARG A C 1
ATOM 637 O O . ARG A 1 91 ? 6.506 62.637 13.334 1.00 15.99 291 ARG A O 1
ATOM 645 N N . PHE A 1 92 ? 5.613 60.957 14.531 1.00 13.62 292 PHE A N 1
ATOM 646 C CA . PHE A 1 92 ? 6.696 60.939 15.519 1.00 13.69 292 PHE A CA 1
ATOM 647 C C . PHE A 1 92 ? 8.033 60.557 14.895 1.00 14.87 292 PHE A C 1
ATOM 648 O O . PHE A 1 92 ? 9.083 60.989 15.381 1.00 24.00 292 PHE A O 1
ATOM 656 N N . VAL A 1 93 ? 7.998 59.664 13.905 1.00 10.98 293 VAL A N 1
ATOM 657 C CA . VAL A 1 93 ? 9.206 59.245 13.210 1.00 8.68 293 VAL A CA 1
ATOM 658 C C . VAL A 1 93 ? 9.714 60.428 12.386 1.00 13.76 293 VAL A C 1
ATOM 659 O O . VAL A 1 93 ? 10.904 60.743 12.434 1.00 13.84 293 VAL A O 1
ATOM 663 N N . LYS A 1 94 ? 8.812 61.044 11.615 1.00 4.60 294 LYS A N 1
ATOM 664 C CA . LYS A 1 94 ? 9.147 62.198 10.776 1.00 8.82 294 LYS A CA 1
ATOM 665 C C . LYS A 1 94 ? 9.749 63.314 11.622 1.00 11.95 294 LYS A C 1
ATOM 666 O O . LYS A 1 94 ? 10.745 63.939 11.234 1.00 14.82 294 LYS A O 1
ATOM 672 N N . LEU A 1 95 ? 9.148 63.529 12.790 1.00 11.75 295 LEU A N 1
ATOM 673 C CA . LEU A 1 95 ? 9.567 64.559 13.731 1.00 17.27 295 LEU A CA 1
ATOM 674 C C . LEU A 1 95 ? 10.966 64.336 14.307 1.00 16.24 295 LEU A C 1
ATOM 675 O O . LEU A 1 95 ? 11.813 65.221 14.244 1.00 19.87 295 LEU A O 1
ATOM 680 N N . MET A 1 96 ? 11.187 63.166 14.897 1.00 13.50 296 MET A N 1
ATOM 681 C CA . MET A 1 96 ? 12.478 62.871 15.510 1.00 11.49 296 M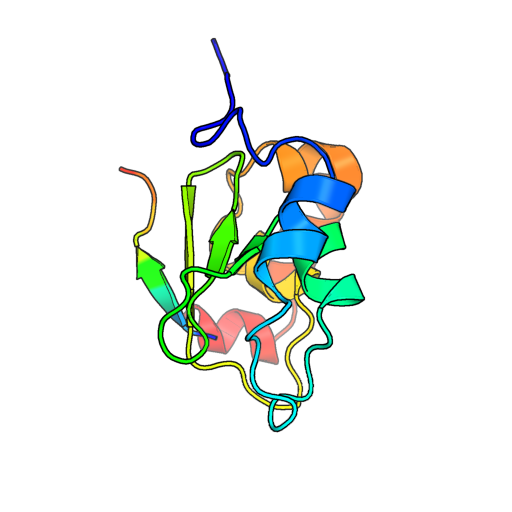ET A CA 1
ATOM 682 C C . MET A 1 96 ? 13.589 62.439 14.559 1.00 12.85 296 MET A C 1
ATOM 683 O O . MET A 1 96 ? 14.729 62.849 14.725 1.00 16.56 296 MET A O 1
ATOM 688 N N . LYS A 1 97 ? 13.245 61.624 13.569 1.00 11.97 297 LYS A N 1
ATOM 689 C CA . LYS A 1 97 ? 14.229 61.102 12.631 1.00 9.10 297 LYS A CA 1
ATOM 690 C C . LYS A 1 97 ? 14.385 61.824 11.304 1.00 8.67 297 LYS A C 1
ATOM 691 O O . LYS A 1 97 ? 15.428 61.730 10.677 1.00 15.29 297 LYS A O 1
ATOM 697 N N . GLY A 1 98 ? 13.304 62.411 10.813 1.00 9.23 298 GLY A N 1
ATOM 698 C CA . GLY A 1 98 ? 13.375 63.089 9.537 1.00 9.51 298 GLY A CA 1
ATOM 699 C C . GLY A 1 98 ? 12.916 62.202 8.390 1.00 14.91 298 GLY A C 1
ATOM 700 O O . GLY A 1 98 ? 12.861 60.966 8.527 1.00 14.66 298 GLY A O 1
ATOM 701 N N . GLN A 1 99 ? 12.555 62.822 7.264 1.00 15.51 299 GLN A N 1
ATOM 702 C CA . GLN A 1 99 ? 12.078 62.107 6.087 1.00 13.75 299 GLN A CA 1
ATOM 703 C C . GLN A 1 99 ? 13.166 61.283 5.397 1.00 13.57 299 GLN A C 1
ATOM 704 O O . GLN A 1 99 ? 12.892 60.192 4.902 1.00 14.86 299 GLN A O 1
ATOM 710 N N . LEU A 1 100 ? 14.385 61.819 5.351 1.00 15.73 300 LEU A N 1
ATOM 711 C CA . LEU A 1 100 ? 15.517 61.144 4.698 1.00 13.75 300 LEU A CA 1
ATOM 712 C C . LEU A 1 100 ? 15.833 59.801 5.351 1.00 10.68 300 LEU A C 1
ATOM 713 O O . LEU A 1 100 ? 16.131 58.816 4.665 1.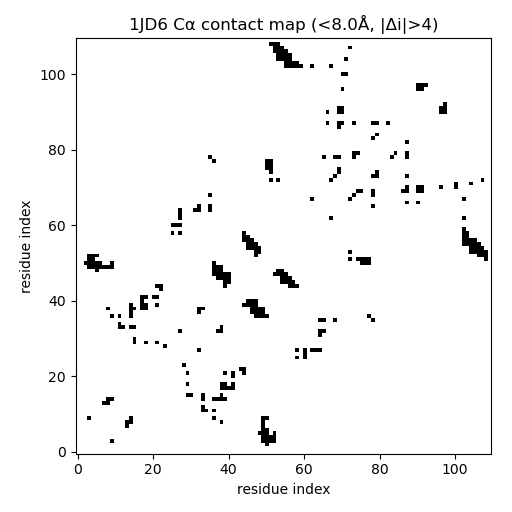00 8.28 300 LEU A O 1
ATOM 718 N N . TYR A 1 101 ? 15.721 59.759 6.678 1.00 10.09 301 TYR A N 1
ATOM 719 C CA . TYR A 1 101 ? 15.976 58.540 7.445 1.00 11.87 301 TYR A CA 1
ATOM 720 C C . TYR A 1 101 ? 14.976 57.475 7.012 1.00 12.30 301 TYR A C 1
ATOM 721 O O . TYR A 1 101 ? 15.338 56.318 6.799 1.00 8.43 301 TYR A O 1
ATOM 730 N N . ILE A 1 102 ? 13.709 57.879 6.953 1.00 13.16 302 ILE A N 1
ATOM 731 C CA . ILE A 1 102 ? 12.602 57.011 6.553 1.00 11.82 302 ILE A CA 1
ATOM 732 C C . ILE A 1 102 ? 12.865 56.417 5.165 1.00 11.91 302 ILE A C 1
ATOM 733 O O . ILE A 1 102 ? 12.727 55.213 4.967 1.00 11.25 302 ILE A O 1
ATOM 738 N N . ASP A 1 103 ? 13.330 57.268 4.250 1.00 10.34 303 ASP A N 1
ATOM 739 C CA . ASP A 1 103 ? 13.643 56.865 2.876 1.00 6.94 303 ASP A CA 1
ATOM 740 C C . ASP A 1 103 ? 14.863 55.926 2.812 1.00 8.54 303 ASP A C 1
ATOM 741 O O . ASP A 1 103 ? 14.912 54.998 1.998 1.00 11.23 303 ASP A O 1
ATOM 746 N N . THR A 1 104 ? 15.867 56.207 3.641 1.00 8.97 304 THR A N 1
ATOM 747 C CA . THR A 1 104 ? 17.099 55.419 3.699 1.00 12.60 304 THR A CA 1
ATOM 748 C C . THR A 1 104 ? 16.845 54.031 4.306 1.00 9.06 304 THR A C 1
ATOM 749 O O . THR A 1 104 ? 17.407 53.030 3.852 1.00 11.29 304 THR A O 1
ATOM 753 N N . VAL A 1 105 ? 15.978 53.980 5.315 1.00 14.48 305 VAL A N 1
ATOM 754 C CA . VAL A 1 105 ? 15.618 52.734 5.992 1.00 13.05 305 VAL A CA 1
ATOM 755 C C . VAL A 1 105 ? 15.039 51.746 4.985 1.00 12.77 305 VAL A C 1
ATOM 756 O O . VAL A 1 105 ? 15.437 50.578 4.938 1.00 18.28 305 VAL A O 1
ATOM 760 N N . ALA A 1 106 ? 14.135 52.255 4.162 1.00 16.94 306 ALA A N 1
ATOM 761 C CA . ALA A 1 106 ? 13.453 51.479 3.147 1.00 12.28 306 ALA A CA 1
ATOM 762 C C . ALA A 1 106 ? 14.392 51.053 1.998 1.00 11.03 306 ALA A C 1
ATOM 763 O O . ALA A 1 106 ? 14.131 50.076 1.300 1.00 10.76 306 ALA A O 1
ATOM 765 N N . ALA A 1 107 ? 15.539 51.724 1.893 1.00 16.73 307 ALA A N 1
ATOM 766 C CA . ALA A 1 107 ? 16.540 51.429 0.867 1.00 15.75 307 ALA A CA 1
ATOM 767 C C . ALA A 1 107 ? 17.522 50.323 1.284 1.00 14.26 307 ALA A C 1
ATOM 768 O O . ALA A 1 107 ? 18.152 49.696 0.426 1.00 14.06 307 ALA A O 1
ATOM 770 N N . LYS A 1 108 ? 17.724 50.137 2.590 1.00 16.98 308 LYS A N 1
ATOM 771 C CA . LYS A 1 108 ? 18.625 49.106 3.117 1.00 14.04 308 LYS A CA 1
ATOM 772 C C . LYS A 1 108 ? 18.063 47.735 2.721 1.00 13.88 308 LYS A C 1
ATOM 773 O O . LYS A 1 108 ? 16.966 47.380 3.129 1.00 13.98 308 LYS A O 1
ATOM 779 N N . PRO A 1 109 ? 18.843 46.923 1.980 1.00 15.47 309 PRO A N 1
ATOM 780 C CA . PRO A 1 109 ? 18.466 45.587 1.505 1.00 17.17 309 PRO A CA 1
ATOM 781 C C . PRO A 1 109 ? 17.748 44.667 2.504 1.00 16.28 309 PRO A C 1
ATOM 782 O O . PRO A 1 109 ? 16.634 44.207 2.216 1.00 17.72 309 PRO A O 1
ATOM 786 N N . VAL A 1 110 ? 18.371 44.401 3.659 1.00 17.32 310 VAL A N 1
ATOM 787 C CA . VAL A 1 110 ? 17.799 43.539 4.709 1.00 18.39 310 VAL A CA 1
ATOM 788 C C . VAL A 1 110 ? 16.389 43.987 5.133 1.00 16.69 310 VAL A C 1
ATOM 789 O O . VAL A 1 110 ? 15.489 43.160 5.315 1.00 21.86 310 VAL A O 1
ATOM 793 N N . LEU A 1 111 ? 16.223 45.301 5.273 1.00 11.82 311 LEU A N 1
ATOM 794 C CA . LEU A 1 111 ? 14.945 45.899 5.663 1.00 13.75 311 LEU A CA 1
ATOM 795 C C . LEU A 1 111 ? 13.926 45.885 4.521 1.00 12.34 311 LEU A C 1
ATOM 796 O O . LEU A 1 111 ? 12.740 45.591 4.726 1.00 17.31 311 LEU A O 1
ATOM 801 N N . ALA A 1 112 ? 14.408 46.183 3.321 1.00 6.72 312 ALA A N 1
ATOM 802 C CA . ALA A 1 112 ? 13.599 46.222 2.111 1.00 8.46 312 ALA A CA 1
ATOM 803 C C . ALA A 1 112 ? 12.923 44.860 1.914 1.00 11.13 312 ALA A C 1
ATOM 804 O O . ALA A 1 112 ? 11.769 44.778 1.499 1.00 16.74 312 ALA A O 1
ATOM 806 N N . GLU A 1 113 ? 13.662 43.794 2.227 1.00 10.36 313 GLU A N 1
ATOM 807 C CA . GLU A 1 113 ? 13.172 42.422 2.107 1.00 8.35 313 GLU A CA 1
ATOM 808 C C . GLU A 1 113 ? 12.112 42.053 3.151 1.00 10.23 313 GLU A C 1
ATOM 809 O O . GLU A 1 113 ? 11.237 41.222 2.869 1.00 8.88 313 GLU A O 1
ATOM 815 N N . GLU A 1 114 ? 12.227 42.625 4.356 1.00 12.70 314 GLU A N 1
ATOM 816 C CA . GLU A 1 114 ? 11.275 42.383 5.448 1.00 17.96 314 GLU A CA 1
ATOM 817 C C . GLU A 1 114 ? 9.920 42.866 4.948 1.00 21.92 314 GLU A C 1
ATOM 818 O O . GLU A 1 114 ? 8.876 42.243 5.189 1.00 24.46 314 GLU A O 1
ATOM 824 N N . LYS A 1 115 ? 9.960 44.046 4.331 1.00 20.82 315 LYS A N 1
ATOM 825 C CA . LYS A 1 115 ? 8.802 44.719 3.759 1.00 22.67 315 LYS A CA 1
ATOM 826 C C . LYS A 1 115 ? 8.154 43.936 2.618 1.00 20.38 315 LYS A C 1
ATOM 827 O O . LYS A 1 115 ? 6.924 43.841 2.548 1.00 28.81 315 LYS A O 1
ATOM 833 N N . GLU A 1 116 ? 9.012 43.322 1.801 1.00 25.84 316 GLU A N 1
ATOM 834 C CA . GLU A 1 116 ? 8.673 42.533 0.595 1.00 35.61 316 GLU A CA 1
ATOM 835 C C . GLU A 1 116 ? 8.319 43.353 -0.657 1.00 43.53 316 GLU A C 1
ATOM 836 O O . GLU A 1 116 ? 8.629 42.895 -1.790 1.00 42.20 316 GLU A O 1
ATOM 842 N N . ALA B 2 1 ? 10.834 42.470 12.853 1.00 3.34 1 ALA B N 1
ATOM 843 C CA . ALA B 2 1 ? 9.469 42.600 13.422 1.00 5.54 1 ALA B CA 1
ATOM 844 C C . ALA B 2 1 ? 8.413 42.654 12.310 1.00 9.75 1 ALA B C 1
ATOM 845 O O . ALA B 2 1 ? 8.714 43.016 11.168 1.00 8.41 1 ALA B O 1
ATOM 847 N N . VAL B 2 2 ? 7.187 42.234 12.635 1.00 19.55 2 VAL B N 1
ATOM 848 C CA . VAL B 2 2 ? 6.062 42.233 11.698 1.00 26.10 2 VAL B CA 1
ATOM 849 C C . VAL B 2 2 ? 4.891 42.979 12.371 1.00 19.36 2 VAL B C 1
ATOM 850 O O . VAL B 2 2 ? 4.757 42.948 13.587 1.00 25.18 2 VAL B O 1
ATOM 854 N N . PRO B 2 3 ? 4.153 43.793 11.624 1.00 12.62 3 PRO B N 1
ATOM 855 C CA . PRO B 2 3 ? 3.038 44.474 12.293 1.00 13.95 3 PRO B CA 1
ATOM 856 C C . PRO B 2 3 ? 1.832 43.575 12.561 1.00 16.83 3 PRO B C 1
ATOM 857 O O . PRO B 2 3 ? 1.602 42.599 11.836 1.00 13.91 3 PRO B O 1
ATOM 861 N N . PHE B 2 4 ? 1.093 43.887 13.618 1.00 16.36 4 PHE B N 1
ATOM 862 C CA . PHE B 2 4 ? -0.124 43.146 13.931 1.00 21.14 4 PHE B CA 1
ATOM 863 C C . PHE B 2 4 ? -1.300 44.092 13.735 1.00 28.87 4 PHE B C 1
ATOM 864 O O . PHE B 2 4 ? -2.470 43.681 13.737 1.00 34.75 4 PHE B O 1
ATOM 872 N N . TYR B 2 5 ? -0.968 45.362 13.498 1.00 34.75 5 TYR B N 1
ATOM 873 C CA . TYR B 2 5 ? -1.937 46.440 13.269 1.00 41.08 5 TYR B CA 1
ATOM 874 C C . TYR B 2 5 ? -1.241 47.607 12.569 1.00 44.79 5 TYR B C 1
ATOM 875 O O . TYR B 2 5 ? -0.161 48.029 12.976 1.00 47.32 5 TYR B O 1
ATOM 884 N N . LEU B 2 6 ? -1.862 48.086 11.493 1.00 49.22 6 LEU B N 1
ATOM 885 C CA . LEU B 2 6 ? -1.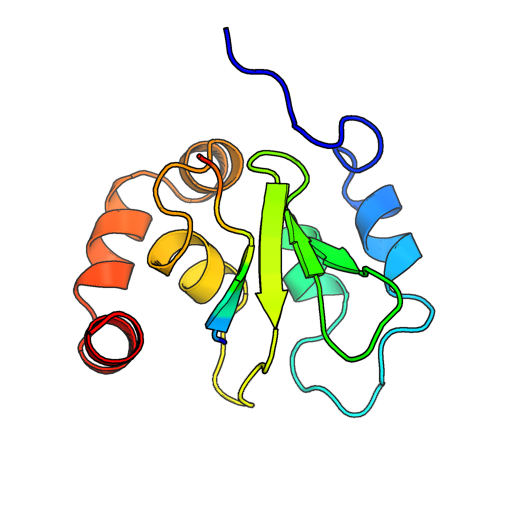379 49.207 10.701 1.00 54.66 6 LEU B CA 1
ATOM 886 C C . LEU B 2 6 ? -2.561 50.175 10.571 1.00 60.89 6 LEU B C 1
ATOM 887 O O . LEU B 2 6 ? -3.702 49.743 10.501 1.00 65.14 6 LEU B O 1
ATOM 892 N N . PRO B 2 7 ? -2.305 51.496 10.604 1.00 66.16 7 PRO B N 1
ATOM 893 C CA . PRO B 2 7 ? -3.380 52.497 10.485 1.00 69.62 7 PRO B CA 1
ATOM 894 C C . PRO B 2 7 ? -4.110 52.320 9.157 1.00 74.23 7 PRO B C 1
ATOM 895 O O . PRO B 2 7 ? -3.501 51.871 8.171 1.00 73.69 7 PRO B O 1
ATOM 899 N N . GLU B 2 8 ? -5.393 52.688 9.132 1.00 79.22 8 GLU B N 1
ATOM 900 C CA . GLU B 2 8 ? -6.230 52.567 7.936 1.00 85.03 8 GLU B CA 1
ATOM 901 C C . GLU B 2 8 ? -5.724 53.455 6.797 1.00 87.31 8 GLU B C 1
ATOM 902 O O . GLU B 2 8 ? -5.295 54.600 7.068 1.00 88.04 8 GLU B O 1
#

Nearest PDB structures (foldseek):
  1jd6-assembly1_A  TM=1.010E+00  e=4.091E-21  Drosophila melanogaster
  1jd4-assembly2_B  TM=9.973E-01  e=9.162E-18  Drosophila melanogaster
  1q4q-assembly9_H  TM=9.991E-01  e=6.399E-17  Drosophila melanogaster
  1q4q-assembly8_G  TM=9.319E-01  e=6.364E-18  Drosophila melanogaster
  4eb9-assembly2_D  TM=9.271E-01  e=6.226E-11  Homo sapiens

Organism: Drosophila melanogaster (NCBI:txid7227)